Protein AF-A0AAD7LAJ7-F1 (afdb_monomer_lite)

Structure (mmCIF, N/CA/C/O backbone):
data_AF-A0AAD7LAJ7-F1
#
_entry.id   AF-A0AAD7LAJ7-F1
#
loop_
_atom_site.group_PDB
_atom_site.id
_atom_site.type_symbol
_atom_site.label_atom_id
_atom_site.label_alt_id
_atom_site.label_comp_id
_atom_site.label_asym_id
_atom_site.label_entity_id
_atom_site.label_seq_id
_atom_site.pdbx_PDB_ins_code
_atom_site.Cartn_x
_atom_site.Cartn_y
_atom_site.Cartn_z
_atom_site.occupancy
_atom_site.B_iso_or_equiv
_atom_site.auth_seq_id
_atom_site.auth_comp_id
_atom_site.auth_asym_id
_atom_site.auth_atom_id
_atom_site.pdbx_PDB_model_num
ATOM 1 N N . MET A 1 1 ? -6.440 25.365 -28.978 1.00 39.69 1 MET A N 1
ATOM 2 C CA . MET A 1 1 ? -6.883 24.045 -28.472 1.00 39.69 1 MET A CA 1
ATOM 3 C C . MET A 1 1 ? -5.650 23.299 -27.973 1.00 39.69 1 MET A C 1
ATOM 5 O O . MET A 1 1 ? -5.025 22.577 -28.734 1.00 39.69 1 MET A O 1
ATOM 9 N N . GLY A 1 2 ? -5.201 23.601 -26.750 1.00 44.44 2 GLY A N 1
ATOM 10 C CA . GLY A 1 2 ? -3.965 23.039 -26.190 1.00 44.44 2 GLY A CA 1
ATOM 11 C C . GLY A 1 2 ? -4.210 21.673 -25.537 1.00 44.44 2 GLY A C 1
ATOM 12 O O . GLY A 1 2 ? -5.318 21.442 -25.043 1.00 44.44 2 GLY A O 1
ATOM 13 N N . PRO A 1 3 ? -3.216 20.769 -25.500 1.00 40.66 3 PRO A N 1
ATOM 14 C CA . PRO A 1 3 ? -3.376 19.489 -24.831 1.00 40.66 3 PRO A CA 1
ATOM 15 C C . PRO A 1 3 ? -3.613 19.728 -23.337 1.00 40.66 3 PRO A C 1
ATOM 17 O O . PRO A 1 3 ? -2.849 20.439 -22.680 1.00 40.66 3 PRO A O 1
ATOM 20 N N . LYS A 1 4 ? -4.686 19.145 -22.791 1.00 40.69 4 LYS A N 1
ATOM 21 C CA . LYS A 1 4 ? -4.981 19.164 -21.355 1.00 40.69 4 LYS A CA 1
ATOM 22 C C . LYS A 1 4 ? -3.813 18.513 -20.611 1.00 40.69 4 LYS A C 1
ATOM 24 O O . LYS A 1 4 ? -3.660 17.295 -20.599 1.00 40.69 4 LYS A O 1
ATOM 29 N N . ILE A 1 5 ? -3.010 19.346 -19.952 1.00 50.72 5 ILE A N 1
ATOM 30 C CA . ILE A 1 5 ? -1.841 18.975 -19.134 1.00 50.72 5 ILE A CA 1
ATOM 31 C C . ILE A 1 5 ? -2.195 17.888 -18.092 1.00 50.72 5 ILE A C 1
ATOM 33 O O . ILE A 1 5 ? -1.337 17.129 -17.645 1.00 50.72 5 ILE A O 1
ATOM 37 N N . THR A 1 6 ? -3.475 17.746 -17.740 1.00 49.31 6 THR A N 1
ATOM 38 C CA . THR A 1 6 ? -3.981 16.754 -16.788 1.00 49.31 6 THR A CA 1
ATOM 39 C C . THR A 1 6 ? -3.834 15.293 -17.230 1.00 49.31 6 THR A C 1
ATOM 41 O O . THR A 1 6 ? -3.703 14.434 -16.356 1.00 49.31 6 THR A O 1
ATOM 44 N N . GLU A 1 7 ? -3.797 14.974 -18.529 1.00 47.09 7 GLU A N 1
ATOM 45 C CA . GLU A 1 7 ? -3.563 13.588 -18.981 1.00 47.09 7 GLU A CA 1
ATOM 46 C C . GLU A 1 7 ? -2.072 13.234 -19.054 1.00 47.09 7 GLU A C 1
ATOM 48 O O . GLU A 1 7 ? -1.669 12.158 -18.605 1.00 47.09 7 GLU A O 1
ATOM 53 N N . THR A 1 8 ? -1.226 14.162 -19.505 1.00 38.69 8 THR A N 1
ATOM 54 C CA . THR A 1 8 ? 0.202 13.901 -19.766 1.00 38.69 8 THR A CA 1
ATOM 55 C C . THR A 1 8 ? 1.050 13.801 -18.490 1.00 38.69 8 THR A C 1
ATOM 57 O O . THR A 1 8 ? 2.076 13.120 -18.467 1.00 38.69 8 THR A O 1
ATOM 60 N N . VAL A 1 9 ? 0.615 14.404 -17.378 1.00 45.81 9 VAL A N 1
ATOM 61 C CA . VAL A 1 9 ? 1.358 14.366 -16.100 1.00 45.81 9 VAL A CA 1
ATOM 62 C C . VAL A 1 9 ? 1.046 13.097 -15.277 1.00 45.81 9 VAL A C 1
ATOM 64 O O . VAL A 1 9 ? 1.821 12.694 -14.406 1.00 45.81 9 VAL A O 1
ATOM 67 N N . LYS A 1 10 ? -0.036 12.372 -15.598 1.00 49.41 10 LYS A N 1
ATOM 68 C CA . LYS A 1 10 ? -0.485 11.175 -14.858 1.00 49.41 10 LYS A CA 1
ATOM 69 C C . LYS A 1 10 ? 0.510 10.003 -14.922 1.00 49.41 10 LYS A C 1
ATOM 71 O O . LYS A 1 10 ? 0.494 9.158 -14.029 1.00 49.41 10 LYS A O 1
ATOM 76 N N . GLY A 1 11 ? 1.376 9.974 -15.942 1.00 52.31 11 GLY A N 1
ATOM 77 C CA . GLY A 1 11 ? 2.304 8.874 -16.235 1.00 52.31 11 GLY A CA 1
ATOM 78 C C . GLY A 1 11 ? 3.738 9.020 -15.701 1.00 52.31 11 GLY A C 1
ATOM 79 O O . GLY A 1 11 ? 4.574 8.162 -15.997 1.00 52.31 11 GLY A O 1
ATOM 80 N N . LYS A 1 12 ? 4.079 10.093 -14.966 1.00 60.00 12 LYS A N 1
ATOM 81 C CA . LYS A 1 12 ? 5.461 10.309 -14.469 1.00 60.00 12 LYS A CA 1
ATOM 82 C C . LYS A 1 12 ? 5.562 10.805 -13.019 1.00 60.00 12 LYS A C 1
ATOM 84 O O . LYS A 1 12 ? 6.671 10.978 -12.526 1.00 60.00 12 LYS A O 1
ATOM 89 N N . LEU A 1 13 ? 4.442 11.014 -12.329 1.00 67.44 13 LEU A N 1
ATOM 90 C CA . LEU A 1 13 ? 4.455 11.479 -10.942 1.00 67.44 13 LEU A CA 1
ATOM 91 C C . LEU A 1 13 ? 4.744 10.340 -9.965 1.00 67.44 13 LEU A C 1
ATOM 93 O O . LEU A 1 13 ? 4.108 9.288 -10.015 1.00 67.44 13 LEU A O 1
ATOM 97 N N . SER A 1 14 ? 5.674 10.585 -9.044 1.00 84.31 14 SER A N 1
ATOM 98 C CA . SER A 1 14 ? 5.866 9.728 -7.878 1.00 84.31 14 SER A CA 1
ATOM 99 C C . SER A 1 14 ? 4.659 9.796 -6.939 1.00 84.31 14 SER A C 1
ATOM 101 O O . SER A 1 14 ? 3.873 10.752 -6.959 1.00 84.31 14 SER A O 1
ATOM 103 N N . LEU A 1 15 ? 4.515 8.785 -6.084 1.00 86.69 15 LEU A N 1
ATOM 104 C CA . LEU A 1 15 ? 3.460 8.741 -5.075 1.00 86.69 15 LEU A CA 1
ATOM 105 C C . LEU A 1 15 ? 3.551 9.932 -4.104 1.00 86.69 15 LEU A C 1
ATOM 107 O O . LEU A 1 15 ? 2.531 10.542 -3.794 1.00 86.69 15 LEU A O 1
ATOM 111 N N . ARG A 1 16 ? 4.761 10.342 -3.710 1.00 86.62 16 ARG A N 1
ATOM 112 C CA . ARG A 1 16 ? 5.024 11.561 -2.928 1.00 86.62 16 ARG A CA 1
ATOM 113 C C . ARG A 1 16 ? 4.534 12.824 -3.628 1.00 86.62 16 ARG A C 1
ATOM 115 O O . ARG A 1 16 ? 3.856 13.633 -3.001 1.00 86.62 16 ARG A O 1
ATOM 122 N N . ALA A 1 17 ? 4.817 12.983 -4.921 1.00 88.69 17 ALA A N 1
ATOM 123 C CA . ALA A 1 17 ? 4.340 14.143 -5.672 1.00 88.69 17 ALA A CA 1
ATOM 124 C C . ALA A 1 17 ? 2.802 14.172 -5.738 1.00 88.69 17 ALA A C 1
ATOM 126 O O . ALA A 1 17 ? 2.193 15.227 -5.571 1.00 88.69 17 ALA A O 1
ATOM 127 N N . ARG A 1 18 ? 2.163 13.001 -5.881 1.00 87.12 18 ARG A N 1
ATOM 128 C CA . ARG A 1 18 ? 0.701 12.872 -5.790 1.00 87.12 18 ARG A CA 1
ATOM 129 C C . ARG A 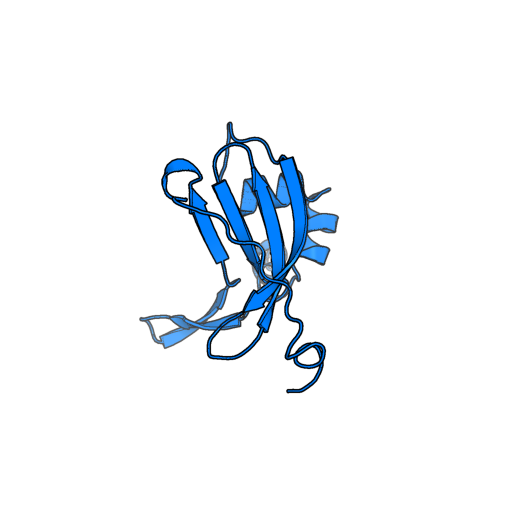1 18 ? 0.150 13.251 -4.417 1.00 87.12 18 ARG A C 1
ATOM 131 O O . ARG A 1 18 ? -0.911 13.860 -4.365 1.00 87.12 18 ARG A O 1
ATOM 138 N N . ILE A 1 19 ? 0.839 12.915 -3.326 1.00 89.69 19 ILE A N 1
ATOM 139 C CA . ILE A 1 19 ? 0.423 13.302 -1.966 1.00 89.69 19 ILE A CA 1
ATOM 140 C C . ILE A 1 19 ? 0.388 14.818 -1.821 1.00 89.69 19 ILE A C 1
ATOM 142 O O . ILE A 1 19 ? -0.588 15.345 -1.292 1.00 89.69 19 ILE A O 1
ATOM 146 N N . ILE A 1 20 ? 1.403 15.510 -2.338 1.00 90.12 20 ILE A N 1
ATOM 147 C CA . ILE A 1 20 ? 1.443 16.976 -2.337 1.00 90.12 20 ILE A CA 1
ATOM 148 C C . ILE A 1 20 ? 0.305 17.529 -3.200 1.00 90.12 20 ILE A C 1
ATOM 150 O O . ILE A 1 20 ? -0.497 18.325 -2.722 1.00 90.12 20 ILE A O 1
ATOM 154 N N . GLN A 1 21 ? 0.180 17.054 -4.441 1.00 89.69 21 GLN A N 1
ATOM 155 C CA . GLN A 1 21 ? -0.812 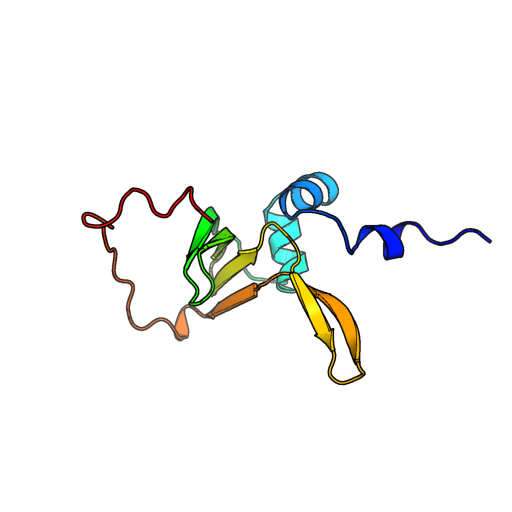17.558 -5.394 1.00 89.69 21 GLN A CA 1
ATOM 156 C C . GLN A 1 21 ? -2.259 17.360 -4.923 1.00 89.69 21 GLN A C 1
ATOM 158 O O . GLN A 1 21 ? -3.109 18.216 -5.148 1.00 89.69 21 GLN A O 1
ATOM 163 N N . LEU A 1 22 ? -2.554 16.222 -4.294 1.00 89.44 22 LEU A N 1
ATOM 164 C CA . LEU A 1 22 ? -3.904 15.887 -3.841 1.00 89.44 22 LEU A CA 1
ATOM 165 C C . LEU A 1 22 ? -4.203 16.431 -2.439 1.00 89.44 22 LEU A C 1
ATOM 167 O O . LEU A 1 22 ? -5.359 16.406 -2.022 1.00 89.44 22 LEU A O 1
ATOM 171 N N . GLY A 1 23 ? -3.203 16.968 -1.733 1.00 91.00 23 GLY A N 1
ATOM 172 C CA . GLY A 1 23 ? -3.372 17.589 -0.420 1.00 91.00 23 GLY A CA 1
ATOM 173 C C . GLY A 1 23 ? -3.452 16.583 0.728 1.00 91.00 23 GLY A C 1
ATOM 174 O O . GLY A 1 23 ? -4.260 16.754 1.637 1.00 91.00 23 GLY A O 1
ATOM 175 N N . GLY A 1 24 ? -2.653 15.516 0.679 1.00 92.56 24 GLY A N 1
ATOM 176 C CA . GLY A 1 24 ? -2.466 14.597 1.801 1.00 92.56 24 GLY A CA 1
ATOM 177 C C . GLY A 1 24 ? -2.663 13.120 1.469 1.00 92.56 24 GLY A C 1
ATOM 178 O O . GLY A 1 24 ? -3.293 12.734 0.484 1.00 92.56 24 GLY A O 1
ATOM 179 N N . VAL A 1 25 ? -2.113 12.271 2.338 1.00 92.94 25 VAL A N 1
ATOM 180 C CA . VAL A 1 25 ? -2.039 10.816 2.141 1.00 92.94 25 VAL A CA 1
ATOM 181 C C . VAL A 1 25 ? -3.411 10.138 2.105 1.00 92.94 25 VAL A C 1
ATOM 183 O O . VAL A 1 25 ? -3.616 9.203 1.335 1.00 92.94 25 VAL A O 1
ATOM 186 N N . GLU A 1 26 ? -4.378 10.647 2.870 1.00 92.69 26 GLU A N 1
ATOM 187 C CA . GLU A 1 26 ? -5.735 10.098 2.913 1.00 92.69 26 GLU A CA 1
ATOM 188 C C . GLU A 1 26 ? -6.474 10.280 1.580 1.00 92.69 26 GLU A C 1
ATOM 190 O O . GLU A 1 26 ? -7.134 9.360 1.099 1.00 92.69 26 GLU A O 1
ATOM 195 N N . ARG A 1 27 ? -6.322 11.441 0.931 1.00 92.38 27 ARG A N 1
ATOM 196 C CA . ARG A 1 27 ? -6.935 11.705 -0.379 1.00 92.38 27 ARG A CA 1
ATOM 197 C C . ARG A 1 27 ? -6.328 10.822 -1.465 1.00 92.38 27 ARG A C 1
ATOM 199 O O . ARG A 1 27 ? -7.058 10.271 -2.288 1.00 92.38 27 ARG A O 1
ATOM 206 N N . VAL A 1 28 ? -5.008 10.617 -1.421 1.00 92.19 28 VAL A N 1
ATOM 207 C CA . VAL A 1 28 ? -4.326 9.668 -2.313 1.00 92.19 28 VAL A CA 1
ATOM 208 C C . VAL A 1 28 ? -4.837 8.250 -2.099 1.00 92.19 28 VAL A C 1
ATOM 210 O O . VAL A 1 28 ? -5.150 7.574 -3.074 1.00 92.19 28 VAL A O 1
ATOM 213 N N . PHE A 1 29 ? -4.963 7.807 -0.849 1.00 92.44 29 PHE A N 1
ATOM 214 C CA . PHE A 1 29 ? -5.515 6.496 -0.521 1.00 92.44 29 PHE A CA 1
ATOM 215 C C . PHE A 1 29 ? -6.928 6.313 -1.100 1.00 92.44 29 PHE A C 1
ATOM 217 O O . PHE A 1 29 ? -7.168 5.354 -1.838 1.00 92.44 29 PHE A O 1
ATOM 224 N N . LYS A 1 30 ? -7.826 7.281 -0.867 1.00 92.12 30 LYS A N 1
ATOM 225 C CA . LYS A 1 30 ? -9.197 7.268 -1.403 1.00 92.12 30 LYS A CA 1
ATOM 226 C C . LYS A 1 30 ? -9.228 7.166 -2.926 1.00 92.12 30 LYS A C 1
ATOM 228 O O . LYS A 1 30 ? -9.978 6.358 -3.466 1.00 92.12 30 LYS A O 1
ATOM 233 N N . GLN A 1 31 ? -8.373 7.921 -3.618 1.00 89.88 31 GLN A N 1
ATOM 234 C CA . GL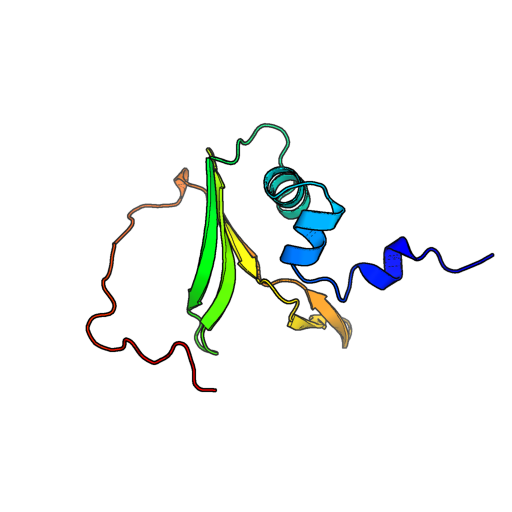N A 1 31 ? -8.300 7.900 -5.079 1.00 89.88 31 GLN A CA 1
ATOM 235 C C . GLN A 1 31 ? -7.629 6.636 -5.641 1.00 89.88 31 GLN A C 1
ATOM 237 O O . GLN A 1 31 ? -7.998 6.168 -6.716 1.00 89.88 31 GLN A O 1
ATOM 242 N N . LEU A 1 32 ? -6.615 6.088 -4.966 1.00 89.62 32 LEU A N 1
ATOM 243 C CA . LEU A 1 32 ? -5.878 4.919 -5.457 1.00 89.62 32 LEU A CA 1
ATOM 244 C C . LEU A 1 32 ? -6.668 3.620 -5.351 1.00 89.62 32 LEU A C 1
ATOM 246 O O . LEU A 1 32 ? -6.426 2.727 -6.171 1.00 89.62 32 LEU A O 1
ATOM 250 N N . PHE A 1 33 ? -7.541 3.526 -4.347 1.00 86.56 33 PHE A N 1
ATOM 251 C CA . PHE A 1 33 ? -8.295 2.321 -4.012 1.00 86.56 33 PHE A CA 1
ATOM 252 C C . PHE A 1 33 ? -9.816 2.503 -4.136 1.00 86.56 33 PHE A C 1
ATOM 254 O O . PHE A 1 33 ? -10.546 1.584 -3.782 1.00 86.56 33 PHE A O 1
ATOM 261 N N . SER A 1 34 ? -10.278 3.650 -4.654 1.00 82.00 34 SER A N 1
ATOM 262 C CA . SER A 1 34 ? -11.689 3.982 -4.914 1.00 82.00 34 SER A CA 1
ATOM 263 C C . SER A 1 34 ? -12.619 3.703 -3.728 1.00 82.00 34 SER A C 1
ATOM 265 O O . SER A 1 34 ? -13.591 2.963 -3.854 1.00 82.00 34 SER A O 1
ATOM 267 N N . VAL A 1 35 ? -12.316 4.283 -2.562 1.00 78.81 35 VAL A N 1
ATOM 268 C CA . VAL A 1 35 ? -13.056 4.011 -1.315 1.00 78.81 35 VAL A CA 1
ATOM 269 C C . VAL A 1 35 ? -13.889 5.198 -0.838 1.00 78.81 35 VAL A C 1
ATOM 271 O O . VAL A 1 35 ? -13.386 6.315 -0.733 1.00 78.81 35 VAL A O 1
ATOM 274 N N . ALA A 1 36 ? -15.161 4.940 -0.509 1.00 75.69 36 ALA A N 1
ATOM 275 C CA . ALA A 1 36 ? -16.090 5.957 -0.006 1.00 75.69 36 ALA A CA 1
ATOM 276 C C . ALA A 1 36 ? -16.246 5.950 1.527 1.00 75.69 36 ALA A C 1
ATOM 278 O O . ALA A 1 36 ? -16.283 7.016 2.134 1.00 75.69 36 ALA A O 1
ATOM 279 N N . ARG A 1 37 ? -16.336 4.768 2.161 1.00 87.50 37 ARG A N 1
ATOM 280 C CA . ARG A 1 37 ? -16.647 4.629 3.605 1.00 87.50 37 ARG A CA 1
ATOM 281 C C . ARG A 1 37 ? -15.469 4.174 4.472 1.00 87.50 37 ARG A C 1
ATOM 283 O O . ARG A 1 37 ? -15.521 4.305 5.687 1.00 87.50 37 ARG A O 1
ATOM 290 N N . GLU A 1 38 ? -14.420 3.654 3.853 1.00 93.50 38 GLU A N 1
ATOM 291 C CA . GLU A 1 38 ? -13.253 3.097 4.535 1.00 93.50 38 GLU A CA 1
ATOM 292 C C . GLU A 1 38 ? -12.334 4.197 5.076 1.00 93.50 38 GLU A C 1
ATOM 294 O O . GLU A 1 38 ? -12.011 5.161 4.369 1.00 93.50 38 GLU A O 1
ATOM 299 N N . LYS A 1 39 ? -11.882 4.044 6.325 1.00 94.25 39 LYS A N 1
ATOM 300 C CA . LYS A 1 39 ? -11.025 5.026 6.997 1.00 94.25 39 LYS A CA 1
ATOM 301 C C . LYS A 1 39 ? -9.570 4.572 6.972 1.00 94.25 39 LYS A C 1
ATOM 303 O O . LYS A 1 39 ? -9.247 3.460 7.385 1.00 94.25 39 LYS A O 1
ATOM 308 N N . LEU A 1 40 ? -8.677 5.458 6.535 1.00 96.06 40 LEU A N 1
ATOM 309 C CA . LEU A 1 40 ? -7.236 5.244 6.650 1.00 96.06 40 LEU A CA 1
ATOM 310 C C . LEU A 1 40 ? -6.812 5.403 8.119 1.00 96.06 40 LEU A C 1
ATOM 312 O O . LEU A 1 40 ? -7.079 6.435 8.730 1.00 96.06 40 LEU A O 1
ATOM 316 N N . LEU A 1 41 ? -6.146 4.392 8.674 1.00 97.12 41 LEU A N 1
ATOM 317 C CA . LEU A 1 41 ? -5.645 4.386 10.053 1.00 97.12 41 LEU A CA 1
ATOM 318 C C . LEU A 1 41 ? -4.164 4.765 10.108 1.00 97.12 41 LEU A C 1
ATOM 320 O O . LEU A 1 41 ? -3.745 5.553 10.954 1.00 97.12 41 LEU A O 1
ATOM 324 N N . LYS A 1 42 ? -3.360 4.218 9.191 1.00 96.88 42 LYS A N 1
ATOM 325 C CA . LYS A 1 42 ? -1.923 4.486 9.116 1.00 96.88 42 LYS A CA 1
ATOM 326 C C . LYS A 1 42 ? -1.443 4.470 7.675 1.00 96.88 42 LYS A C 1
ATOM 328 O O . LYS A 1 42 ? -1.876 3.647 6.876 1.00 96.88 42 LYS A O 1
ATOM 333 N N . ALA A 1 43 ? -0.4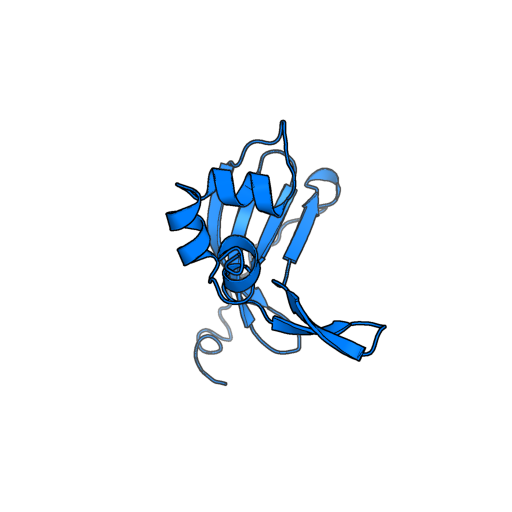90 5.343 7.382 1.00 96.19 43 ALA A N 1
ATOM 334 C CA . ALA A 1 43 ? 0.373 5.213 6.222 1.00 96.19 43 ALA A CA 1
ATOM 335 C C . ALA A 1 43 ? 1.837 5.251 6.671 1.00 96.19 43 ALA A C 1
ATOM 337 O O . ALA A 1 43 ? 2.200 6.054 7.536 1.00 96.19 43 ALA A O 1
ATOM 338 N N . SER A 1 44 ? 2.672 4.384 6.107 1.00 95.25 44 SER A N 1
ATOM 339 C CA . SER A 1 44 ? 4.106 4.328 6.400 1.00 95.25 44 SER A CA 1
ATOM 340 C C . SER A 1 44 ? 4.913 3.979 5.155 1.00 95.25 44 SER A C 1
ATOM 342 O O . SER A 1 44 ? 4.426 3.311 4.245 1.00 95.25 44 SER A O 1
ATOM 344 N N . GLN A 1 45 ? 6.160 4.448 5.107 1.00 94.50 45 GLN A N 1
ATOM 345 C CA . GLN A 1 45 ? 7.104 4.020 4.076 1.00 94.50 45 GLN A CA 1
ATOM 346 C C . GLN A 1 45 ? 7.478 2.559 4.306 1.00 94.50 45 GLN A C 1
ATOM 348 O O . GLN A 1 45 ? 7.753 2.162 5.438 1.00 94.50 45 GLN A O 1
ATOM 353 N N . CYS A 1 46 ? 7.478 1.765 3.239 1.00 91.69 46 CYS A N 1
ATOM 354 C CA . CYS A 1 46 ? 7.881 0.369 3.301 1.00 91.69 46 CYS A CA 1
ATOM 355 C C . CYS A 1 46 ? 8.501 -0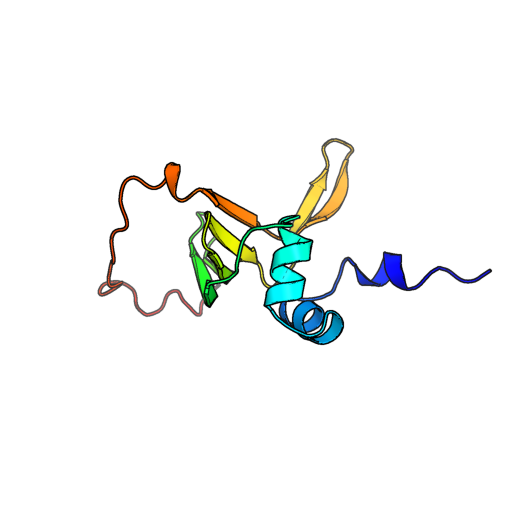.094 1.980 1.00 91.69 46 CYS A C 1
ATOM 357 O O . CYS A 1 46 ? 8.349 0.539 0.931 1.00 91.69 46 CYS A O 1
ATOM 359 N N . TYR A 1 47 ? 9.160 -1.247 2.038 1.00 93.62 47 TYR A N 1
ATOM 360 C CA . TYR A 1 47 ? 9.610 -1.979 0.863 1.00 93.62 47 TYR A CA 1
ATOM 361 C C . TYR A 1 47 ? 8.807 -3.271 0.747 1.00 93.62 47 TYR A C 1
ATOM 363 O O . TYR A 1 47 ? 8.703 -4.024 1.714 1.00 93.62 47 TYR A O 1
ATOM 371 N N . LEU A 1 48 ? 8.239 -3.529 -0.429 1.00 93.50 48 LEU A N 1
ATOM 372 C CA . LEU A 1 48 ? 7.624 -4.811 -0.750 1.00 93.50 48 LEU A CA 1
ATOM 373 C C . LEU A 1 48 ? 8.691 -5.729 -1.345 1.00 93.50 48 LEU A C 1
ATOM 375 O O . LEU A 1 48 ? 9.217 -5.439 -2.418 1.00 93.50 48 LEU A O 1
ATOM 379 N N . SER A 1 49 ? 9.004 -6.826 -0.660 1.00 91.62 49 SER A N 1
ATOM 380 C CA . SER A 1 49 ? 9.910 -7.843 -1.197 1.00 91.62 49 SER A CA 1
ATOM 381 C C . SER A 1 49 ? 9.239 -8.585 -2.352 1.00 91.62 49 SER A C 1
ATOM 383 O O . SER A 1 49 ? 8.120 -9.079 -2.208 1.00 91.62 49 SER A O 1
ATOM 385 N N . THR A 1 50 ? 9.913 -8.661 -3.496 1.00 90.06 50 THR A N 1
ATOM 386 C CA . THR A 1 50 ? 9.486 -9.454 -4.654 1.00 90.06 50 THR A CA 1
ATOM 387 C C . THR A 1 50 ? 10.645 -10.319 -5.140 1.00 90.06 50 THR A C 1
ATOM 389 O O . THR A 1 50 ? 11.797 -10.087 -4.773 1.00 90.06 50 THR A O 1
ATOM 392 N N . THR A 1 51 ? 10.369 -11.298 -6.001 1.00 88.69 51 THR A N 1
ATOM 393 C CA . THR A 1 51 ? 11.408 -12.142 -6.618 1.00 88.69 51 THR A CA 1
ATOM 394 C C . THR A 1 51 ? 12.391 -11.350 -7.481 1.00 88.69 51 THR A C 1
ATOM 396 O O . THR A 1 51 ? 13.524 -11.778 -7.661 1.00 88.69 51 THR A O 1
ATOM 399 N N . SER A 1 52 ? 11.981 -10.185 -7.987 1.00 86.88 52 SER A N 1
ATOM 400 C CA . SER A 1 52 ? 12.827 -9.261 -8.752 1.00 86.88 52 SER A CA 1
ATOM 401 C C . SER A 1 52 ? 13.495 -8.191 -7.879 1.00 86.88 52 SER A C 1
ATOM 403 O O . SER A 1 52 ? 14.092 -7.260 -8.410 1.00 86.88 52 SER A O 1
ATOM 405 N N . GLY A 1 53 ? 13.383 -8.304 -6.552 1.00 88.69 53 GLY A N 1
ATOM 406 C CA . GLY A 1 53 ? 13.961 -7.375 -5.584 1.00 88.69 53 GLY A CA 1
ATOM 407 C C . GLY A 1 53 ? 12.928 -6.521 -4.835 1.00 88.69 53 GLY A C 1
ATOM 408 O O . GLY A 1 53 ? 11.716 -6.642 -5.048 1.00 88.69 53 GLY A O 1
ATOM 409 N N . PRO A 1 54 ? 13.385 -5.672 -3.900 1.00 91.69 54 PRO A N 1
ATOM 410 C CA . PRO A 1 54 ? 12.511 -4.836 -3.088 1.00 91.69 54 PRO A CA 1
ATOM 411 C C . PRO A 1 54 ? 11.953 -3.645 -3.879 1.00 91.69 54 PRO A C 1
ATOM 413 O O . PRO A 1 54 ? 12.676 -2.919 -4.558 1.00 91.69 54 PRO A O 1
ATOM 416 N N . ILE A 1 55 ? 10.655 -3.385 -3.731 1.00 93.31 55 ILE A N 1
ATOM 417 C CA . ILE A 1 55 ? 9.971 -2.242 -4.342 1.00 93.31 55 ILE A CA 1
ATOM 418 C C . ILE A 1 55 ? 9.641 -1.221 -3.254 1.00 93.31 55 ILE A C 1
ATOM 420 O O . ILE A 1 55 ? 8.850 -1.503 -2.356 1.00 93.31 55 ILE A O 1
ATOM 424 N N . ALA A 1 56 ? 10.206 -0.017 -3.350 1.00 93.88 56 ALA A N 1
ATOM 425 C CA . ALA A 1 56 ? 9.876 1.088 -2.450 1.00 93.88 56 ALA A CA 1
ATOM 426 C C . ALA A 1 56 ? 8.435 1.577 -2.667 1.00 93.88 56 ALA A C 1
ATOM 428 O O . ALA A 1 56 ? 7.996 1.762 -3.810 1.00 93.88 56 ALA A O 1
ATOM 429 N N . GLY A 1 57 ? 7.713 1.855 -1.584 1.00 95.19 57 GLY A N 1
ATOM 430 C CA . GLY A 1 57 ? 6.363 2.399 -1.650 1.00 95.19 57 GLY A CA 1
ATOM 431 C C . GLY A 1 57 ? 5.792 2.797 -0.297 1.00 95.19 57 GLY A C 1
ATOM 432 O O . GLY A 1 57 ? 6.515 2.992 0.683 1.00 95.19 57 GLY A O 1
ATOM 433 N N . LEU A 1 58 ? 4.469 2.933 -0.266 1.00 96.25 58 LEU A N 1
ATOM 434 C CA . LEU A 1 58 ? 3.711 3.197 0.951 1.00 96.25 58 LEU A CA 1
ATOM 435 C C . LEU A 1 58 ? 2.818 2.011 1.290 1.00 96.25 58 LEU A C 1
ATOM 437 O O . LEU A 1 58 ? 2.076 1.520 0.434 1.00 96.25 58 LEU A O 1
ATOM 441 N N . LEU A 1 59 ? 2.869 1.612 2.558 1.00 97.00 59 LEU A N 1
ATOM 442 C CA . LEU A 1 59 ? 1.891 0.750 3.199 1.00 97.00 59 LEU A CA 1
ATOM 443 C C . LEU A 1 59 ? 0.756 1.619 3.734 1.00 97.00 59 LEU A C 1
ATOM 445 O O . LEU A 1 59 ? 0.997 2.603 4.430 1.00 97.00 59 LEU A O 1
ATOM 449 N N . PHE A 1 60 ? -0.473 1.224 3.442 1.00 97.12 60 PHE A N 1
ATOM 450 C CA . PHE A 1 60 ? -1.698 1.809 3.955 1.00 97.12 60 PHE A CA 1
ATOM 451 C C . PHE A 1 60 ? -2.417 0.752 4.787 1.00 97.12 60 PHE A C 1
ATOM 453 O O . PHE A 1 60 ? -2.716 -0.336 4.296 1.00 97.12 60 PHE A O 1
ATOM 460 N N . ILE A 1 61 ? -2.707 1.080 6.040 1.00 97.38 61 ILE A N 1
ATOM 461 C CA . ILE A 1 61 ? -3.551 0.280 6.924 1.00 97.38 61 ILE A CA 1
ATOM 462 C C . ILE A 1 61 ? -4.835 1.063 7.114 1.00 97.38 61 ILE A C 1
ATOM 464 O O . ILE A 1 61 ? -4.811 2.223 7.531 1.00 97.38 61 ILE A O 1
ATOM 468 N N . SER A 1 62 ? -5.948 0.431 6.793 1.00 97.12 62 SER A N 1
ATOM 469 C CA . SER A 1 62 ? -7.281 1.002 6.914 1.00 97.12 62 SER A CA 1
ATOM 470 C C . SER A 1 62 ? -8.151 0.132 7.812 1.00 97.12 62 SER A C 1
ATOM 472 O O . SER A 1 62 ? -7.711 -0.911 8.294 1.00 97.12 62 SER A O 1
ATOM 474 N N . THR A 1 63 ? -9.395 0.547 8.004 1.00 96.81 63 THR A N 1
ATOM 475 C CA . THR A 1 63 ? -10.405 -0.244 8.709 1.00 96.81 63 THR A CA 1
ATOM 476 C C . THR A 1 63 ? -10.766 -1.555 8.010 1.00 96.81 63 THR A C 1
ATOM 478 O O . THR A 1 63 ? -11.254 -2.458 8.681 1.00 96.81 63 THR A O 1
ATOM 481 N N . ASP A 1 64 ? -10.504 -1.691 6.703 1.00 96.00 64 ASP A N 1
ATOM 482 C CA . ASP A 1 64 ? -11.059 -2.795 5.902 1.00 96.00 64 ASP A CA 1
ATOM 483 C C . ASP A 1 64 ? -9.969 -3.637 5.222 1.00 96.00 64 ASP A C 1
ATOM 485 O O . ASP A 1 64 ? -10.180 -4.812 4.902 1.00 96.00 64 ASP A O 1
ATOM 489 N N . LYS A 1 65 ? -8.780 -3.064 4.994 1.00 96.56 65 LYS A N 1
ATOM 490 C CA . LYS A 1 65 ? -7.662 -3.746 4.326 1.00 96.56 65 LYS A CA 1
ATOM 491 C C . LYS A 1 65 ? -6.287 -3.190 4.671 1.00 96.56 65 LYS A C 1
ATOM 493 O O . LYS A 1 65 ? -6.126 -2.041 5.098 1.00 96.56 65 LYS A O 1
ATOM 498 N N . VAL A 1 66 ? -5.287 -4.003 4.360 1.00 97.38 66 VAL A N 1
ATOM 499 C CA . VAL A 1 66 ? -3.901 -3.571 4.192 1.00 97.38 66 VAL A CA 1
ATOM 500 C C . VAL A 1 66 ? -3.630 -3.429 2.698 1.00 97.38 66 VAL A C 1
ATOM 502 O O . VAL A 1 66 ? -3.969 -4.311 1.909 1.00 97.38 66 VAL A O 1
ATOM 505 N N . ALA A 1 67 ? -3.029 -2.318 2.289 1.00 97.19 67 ALA A N 1
ATOM 506 C CA . ALA A 1 67 ? -2.711 -2.065 0.893 1.00 97.19 67 ALA A CA 1
ATOM 507 C C . ALA A 1 67 ? -1.312 -1.477 0.722 1.00 97.19 67 ALA A C 1
ATOM 509 O O . ALA A 1 67 ? -0.811 -0.761 1.581 1.00 97.19 67 ALA A O 1
ATOM 510 N N . PHE A 1 68 ? -0.691 -1.755 -0.416 1.00 96.94 68 PHE A N 1
ATOM 511 C CA . PHE A 1 68 ? 0.610 -1.226 -0.805 1.00 96.94 68 PHE A CA 1
ATOM 512 C C . PHE A 1 68 ? 0.509 -0.549 -2.170 1.00 96.94 68 PHE A C 1
ATOM 514 O O . PHE A 1 68 ? -0.183 -1.044 -3.063 1.00 96.94 68 PHE A O 1
ATOM 521 N N . CYS A 1 69 ? 1.225 0.561 -2.352 1.00 95.38 69 CYS A N 1
ATOM 522 C CA . CYS A 1 69 ? 1.425 1.182 -3.659 1.00 95.38 69 CYS A CA 1
ATOM 523 C C . CYS A 1 69 ? 2.888 1.598 -3.825 1.00 95.38 69 CYS A C 1
ATOM 525 O O . CYS A 1 69 ? 3.437 2.288 -2.963 1.00 95.38 69 CYS A O 1
ATOM 527 N N . SER A 1 70 ? 3.500 1.227 -4.951 1.00 94.25 70 SER A N 1
ATOM 528 C CA . SER A 1 70 ? 4.876 1.612 -5.266 1.00 94.25 70 SER A CA 1
ATOM 529 C C . SER A 1 70 ? 5.031 3.128 -5.385 1.00 94.25 70 SER A C 1
ATOM 531 O O . SER A 1 70 ? 4.145 3.826 -5.882 1.00 94.25 70 SER A O 1
ATOM 533 N N . GLU A 1 71 ? 6.192 3.639 -4.979 1.00 92.94 71 GLU A N 1
ATOM 534 C CA . GLU A 1 71 ? 6.536 5.060 -5.078 1.00 92.94 71 GLU A CA 1
ATOM 535 C C . GLU A 1 71 ? 6.665 5.493 -6.546 1.00 92.94 71 GLU A C 1
ATOM 537 O O . GLU A 1 71 ? 6.215 6.571 -6.937 1.00 92.94 71 GLU A O 1
ATOM 542 N N . ARG A 1 72 ? 7.251 4.620 -7.375 1.00 90.00 72 ARG A N 1
ATOM 543 C CA . ARG A 1 72 ? 7.455 4.824 -8.814 1.00 90.00 72 ARG A CA 1
ATOM 544 C C . ARG A 1 72 ? 6.563 3.895 -9.634 1.00 90.00 72 ARG A C 1
ATOM 546 O O . ARG A 1 72 ? 6.308 2.760 -9.234 1.00 90.00 72 ARG A O 1
ATOM 553 N N . SER A 1 73 ? 6.122 4.370 -10.797 1.00 88.31 73 SER A N 1
ATOM 554 C CA . SER A 1 73 ? 5.439 3.541 -11.792 1.00 88.31 73 SER A CA 1
ATOM 555 C C . SER A 1 73 ? 6.434 2.643 -12.535 1.00 88.31 73 SER A C 1
ATOM 557 O O . SER A 1 73 ? 7.488 3.122 -12.962 1.00 88.31 73 SER A O 1
ATOM 559 N N . ILE A 1 74 ? 6.066 1.389 -12.763 1.00 85.25 74 ILE A N 1
ATOM 560 C CA . ILE A 1 74 ? 6.767 0.434 -13.621 1.00 85.25 74 ILE A CA 1
ATOM 561 C C . ILE A 1 74 ? 6.208 0.489 -15.045 1.00 85.25 74 ILE A C 1
ATOM 563 O O . ILE A 1 74 ? 5.027 0.775 -15.246 1.00 85.25 74 ILE A O 1
ATOM 567 N N . LYS A 1 75 ? 7.067 0.250 -16.038 1.00 87.44 75 LYS A N 1
ATOM 568 C CA . LYS A 1 75 ? 6.653 0.090 -17.436 1.00 87.44 75 LYS A CA 1
ATOM 569 C C . LYS A 1 75 ? 6.255 -1.368 -17.656 1.00 87.44 75 LYS A C 1
ATOM 571 O O . LYS A 1 75 ? 7.045 -2.252 -17.346 1.00 87.44 75 LYS A O 1
ATOM 576 N N . ILE A 1 76 ? 5.064 -1.593 -18.190 1.00 85.75 76 ILE A N 1
ATOM 577 C CA . ILE A 1 76 ? 4.567 -2.909 -18.587 1.00 85.75 76 ILE A CA 1
ATOM 578 C C . ILE A 1 76 ? 4.075 -2.851 -20.028 1.00 85.75 76 ILE A C 1
ATOM 580 O O . ILE A 1 76 ? 3.598 -1.811 -20.484 1.00 85.75 76 ILE A O 1
ATOM 584 N N . THR A 1 77 ? 4.169 -3.968 -20.732 1.00 89.94 77 THR A N 1
ATOM 585 C CA . THR A 1 77 ? 3.535 -4.119 -22.041 1.00 89.94 77 THR A CA 1
ATOM 586 C C . THR A 1 77 ? 2.108 -4.601 -21.822 1.00 89.94 77 THR A C 1
ATOM 588 O O . THR A 1 77 ? 1.879 -5.584 -21.117 1.00 89.94 77 THR A O 1
ATOM 591 N N . SER A 1 78 ? 1.134 -3.883 -22.373 1.00 87.81 78 SER A N 1
ATOM 592 C CA . SER A 1 78 ? -0.265 -4.291 -22.343 1.00 87.81 78 SER A CA 1
ATOM 59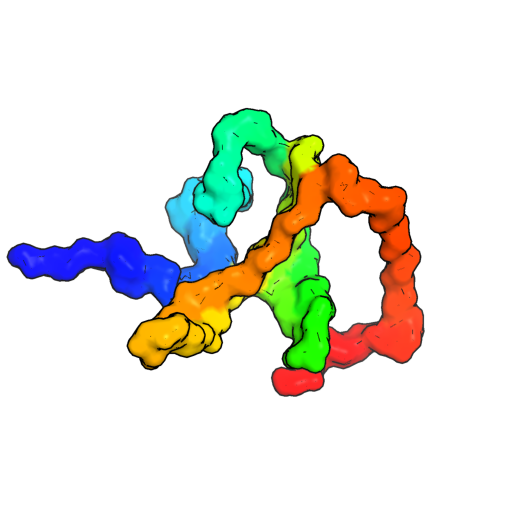3 C C . SER A 1 78 ? -0.484 -5.503 -23.260 1.00 87.81 78 SER A C 1
ATOM 595 O O . SER A 1 78 ? 0.311 -5.730 -24.174 1.00 87.81 78 SER A O 1
ATOM 597 N N . PRO A 1 79 ? -1.590 -6.252 -23.106 1.00 88.12 79 PRO A N 1
ATOM 598 C CA . PRO A 1 79 ? -1.936 -7.335 -24.032 1.00 88.12 79 PRO A CA 1
ATOM 599 C C . PRO A 1 79 ? -2.052 -6.891 -25.501 1.00 88.12 79 PRO A C 1
ATOM 601 O O . PRO A 1 79 ? -1.972 -7.719 -26.398 1.00 88.12 79 PRO A O 1
ATOM 604 N N . LYS A 1 80 ? -2.228 -5.585 -25.751 1.00 90.19 80 LYS A N 1
ATOM 605 C CA . LYS A 1 80 ? -2.293 -4.982 -27.090 1.00 90.19 80 LYS A CA 1
ATOM 606 C C . LYS A 1 80 ? -0.923 -4.534 -27.628 1.00 90.19 80 LYS A C 1
ATOM 608 O O . LYS A 1 80 ? -0.865 -3.924 -28.686 1.00 90.19 80 LYS A O 1
ATOM 613 N N . GLY A 1 81 ? 0.167 -4.791 -26.899 1.00 88.94 81 GLY A N 1
ATOM 614 C CA . GLY A 1 81 ? 1.530 -4.400 -27.281 1.00 88.94 81 GLY A CA 1
ATOM 615 C C . GLY A 1 81 ? 1.931 -2.975 -26.880 1.00 88.94 81 GLY A C 1
ATOM 616 O O . GLY A 1 81 ? 3.066 -2.568 -27.110 1.00 88.94 81 GLY A O 1
ATOM 617 N N . GLU A 1 82 ? 1.040 -2.212 -26.245 1.00 90.50 82 GLU A N 1
ATOM 618 C CA . GLU A 1 82 ? 1.323 -0.833 -25.838 1.00 90.50 82 GLU A CA 1
ATOM 619 C C . GLU A 1 82 ? 2.129 -0.784 -24.535 1.00 90.50 82 GLU A C 1
ATOM 621 O O . GLU A 1 82 ? 1.818 -1.472 -23.562 1.00 90.50 82 GLU A O 1
ATOM 626 N N . LEU A 1 83 ? 3.131 0.090 -24.475 1.00 86.94 83 LEU A N 1
ATOM 627 C CA . LEU A 1 83 ? 3.897 0.348 -23.256 1.00 86.94 83 LEU A CA 1
ATOM 628 C C . LEU A 1 83 ? 3.116 1.274 -22.316 1.00 86.94 83 LEU A C 1
ATOM 630 O O . LEU A 1 83 ? 3.022 2.481 -22.538 1.00 86.94 83 LEU A O 1
ATOM 634 N N . VAL A 1 84 ? 2.605 0.716 -21.221 1.00 88.56 84 VAL A N 1
ATOM 635 C CA . VAL A 1 84 ? 1.836 1.438 -20.202 1.00 88.56 84 VAL A CA 1
ATOM 636 C C . VAL A 1 84 ? 2.652 1.562 -18.922 1.00 88.56 84 VAL A C 1
ATOM 638 O O . VAL A 1 84 ? 3.422 0.678 -18.549 1.00 88.56 84 VAL A O 1
ATOM 641 N N . ARG A 1 85 ? 2.486 2.679 -18.212 1.00 85.38 85 ARG A N 1
ATOM 642 C CA . ARG A 1 85 ? 3.060 2.872 -16.880 1.00 85.38 85 ARG A CA 1
ATOM 643 C C . ARG A 1 85 ? 2.014 2.670 -15.801 1.00 85.38 85 ARG A C 1
ATOM 645 O O . ARG A 1 85 ? 1.022 3.393 -15.764 1.00 85.38 85 ARG A O 1
ATOM 652 N N . ILE A 1 86 ? 2.273 1.740 -14.889 1.00 87.62 86 ILE A N 1
ATOM 653 C CA . ILE A 1 86 ? 1.387 1.447 -13.759 1.00 87.62 86 ILE A CA 1
ATOM 654 C C . ILE A 1 86 ? 2.161 1.451 -12.447 1.00 87.62 86 ILE A C 1
ATOM 656 O O . ILE A 1 86 ? 3.356 1.185 -12.423 1.00 87.62 86 ILE A O 1
ATOM 660 N N . HIS A 1 87 ? 1.494 1.746 -11.336 1.00 90.88 87 HIS A N 1
ATOM 661 C CA . HIS A 1 87 ? 2.075 1.485 -10.018 1.00 90.88 87 HIS A CA 1
ATOM 662 C C . HIS A 1 87 ? 1.853 0.023 -9.646 1.00 90.88 87 HIS A C 1
ATOM 664 O O . HIS A 1 87 ? 0.767 -0.510 -9.882 1.00 90.88 87 HIS A O 1
ATOM 670 N N . TYR A 1 88 ? 2.857 -0.598 -9.029 1.00 91.94 88 TYR A N 1
ATOM 671 C CA . TYR A 1 88 ? 2.683 -1.907 -8.419 1.00 91.94 88 TYR A CA 1
ATOM 672 C C . TYR A 1 88 ? 1.796 -1.735 -7.186 1.00 91.94 88 TYR A C 1
ATOM 674 O O . TYR A 1 88 ? 2.130 -0.963 -6.281 1.00 91.94 88 TYR A O 1
ATOM 682 N N . LYS A 1 89 ? 0.648 -2.410 -7.175 1.00 94.00 89 LYS A N 1
ATOM 683 C CA . LYS A 1 89 ? -0.353 -2.299 -6.115 1.00 94.00 89 LYS A CA 1
ATOM 684 C C . LYS A 1 89 ? -0.661 -3.670 -5.540 1.00 94.00 89 LYS A C 1
ATOM 686 O O . LYS A 1 89 ? -0.832 -4.626 -6.288 1.00 94.00 89 LYS A O 1
ATOM 691 N N . VAL A 1 90 ? -0.791 -3.733 -4.222 1.00 95.06 90 VAL A N 1
ATOM 692 C CA . VAL A 1 90 ? -1.284 -4.913 -3.502 1.00 95.06 90 VAL A CA 1
ATOM 693 C C . VAL A 1 90 ? -2.418 -4.467 -2.595 1.00 95.06 90 VAL A C 1
ATOM 695 O O . VAL A 1 90 ? -2.353 -3.388 -2.009 1.00 95.06 90 VAL A O 1
ATOM 698 N N . LEU A 1 91 ? -3.459 -5.283 -2.488 1.00 96.00 91 LEU A N 1
ATOM 699 C CA . LEU A 1 91 ? -4.597 -5.045 -1.612 1.00 96.00 91 LEU A CA 1
ATOM 700 C C . LEU A 1 91 ? -4.999 -6.374 -0.985 1.00 96.00 91 LEU A C 1
ATOM 702 O O . LEU A 1 91 ? -5.280 -7.334 -1.698 1.00 96.00 91 LEU A O 1
ATOM 706 N N . ILE A 1 92 ? -5.022 -6.418 0.344 1.00 96.94 92 ILE A N 1
ATOM 707 C CA . ILE A 1 92 ? -5.366 -7.606 1.122 1.00 96.94 92 ILE A CA 1
ATOM 708 C C . ILE A 1 92 ? -6.468 -7.211 2.110 1.00 96.94 92 ILE A C 1
ATOM 710 O O . ILE A 1 92 ? -6.180 -6.492 3.073 1.00 96.94 92 ILE A O 1
ATOM 714 N N . PRO A 1 93 ? -7.727 -7.635 1.889 1.00 97.00 93 PRO A N 1
ATOM 715 C CA . PRO A 1 93 ? -8.809 -7.394 2.840 1.00 97.00 93 PRO A CA 1
ATOM 716 C C . PRO A 1 93 ? -8.470 -7.994 4.204 1.00 97.00 93 PRO A C 1
ATOM 718 O O . PRO A 1 93 ? -7.957 -9.113 4.259 1.00 97.00 93 PRO A O 1
ATOM 721 N N . LEU A 1 94 ? -8.797 -7.304 5.299 1.00 96.38 94 LEU A N 1
ATOM 722 C CA . LEU A 1 94 ? -8.516 -7.808 6.650 1.00 96.38 94 LEU A CA 1
ATOM 723 C C . LEU A 1 94 ? -9.195 -9.160 6.900 1.00 96.38 94 LEU A C 1
ATOM 725 O O . LEU A 1 94 ? -8.590 -10.049 7.486 1.00 96.38 94 LEU A O 1
ATOM 729 N N . SER A 1 95 ? -10.396 -9.365 6.349 1.00 96.38 95 SER A N 1
ATOM 730 C CA . SER A 1 95 ? -11.130 -10.638 6.415 1.00 96.38 95 SER A CA 1
ATOM 731 C C . SER A 1 95 ? -10.431 -11.815 5.720 1.00 96.38 95 SER A C 1
ATOM 733 O O . SER A 1 95 ? -10.826 -12.964 5.908 1.00 96.38 95 SER A O 1
ATOM 735 N N . LYS A 1 96 ? -9.406 -11.552 4.901 1.00 97.62 96 LYS A N 1
ATOM 736 C CA . LYS A 1 96 ? -8.593 -12.564 4.213 1.00 97.62 96 LYS A CA 1
ATOM 737 C C . LYS A 1 96 ? -7.228 -12.777 4.876 1.00 97.62 96 LYS A C 1
ATOM 739 O O . LYS A 1 96 ? -6.474 -13.638 4.426 1.00 97.62 96 LYS A O 1
ATOM 744 N N . ILE A 1 97 ? -6.899 -12.030 5.931 1.00 96.62 97 ILE A N 1
ATOM 745 C CA . ILE A 1 97 ? -5.646 -12.188 6.672 1.00 96.62 97 ILE A CA 1
ATOM 746 C C . ILE A 1 97 ? -5.860 -13.221 7.777 1.00 96.62 97 ILE A C 1
ATOM 748 O O . ILE A 1 97 ? -6.557 -12.965 8.752 1.00 96.62 97 ILE A O 1
ATOM 752 N N . LYS A 1 98 ? -5.237 -14.395 7.633 1.00 97.56 98 LYS A N 1
ATOM 753 C CA . LYS A 1 98 ? -5.278 -15.446 8.662 1.00 97.56 98 LYS A CA 1
ATOM 754 C C . LYS A 1 98 ? -4.294 -15.183 9.805 1.00 97.56 98 LYS A C 1
ATOM 756 O O . LYS A 1 98 ? -4.609 -15.445 10.959 1.00 97.56 98 LYS A O 1
ATOM 761 N N . CYS A 1 99 ? -3.093 -14.707 9.486 1.00 95.25 99 CYS A N 1
ATOM 762 C CA . CYS A 1 99 ? -2.049 -14.409 10.460 1.00 95.25 99 CYS A CA 1
ATOM 763 C C . CYS A 1 99 ? -1.117 -13.306 9.949 1.00 95.25 99 CYS A C 1
ATOM 765 O O . CYS A 1 99 ? -0.980 -13.099 8.741 1.00 95.25 99 CYS A O 1
ATOM 767 N N . VAL A 1 100 ? -0.471 -12.610 10.885 1.00 92.94 100 VAL A N 1
ATOM 768 C CA . VAL A 1 100 ? 0.592 -11.637 10.618 1.00 92.94 100 VAL A CA 1
ATOM 769 C C . VAL A 1 100 ? 1.785 -12.039 11.468 1.00 92.94 100 VAL A C 1
ATOM 771 O O . VAL A 1 100 ? 1.691 -12.057 12.691 1.00 92.94 100 VAL A O 1
ATOM 774 N N . ASN A 1 101 ? 2.895 -12.377 10.817 1.00 92.62 101 ASN A N 1
ATOM 775 C CA . ASN A 1 101 ? 4.115 -12.789 11.499 1.00 92.62 101 ASN A CA 1
ATOM 776 C C . ASN A 1 101 ? 5.136 -11.660 11.402 1.00 92.62 101 ASN A C 1
ATOM 778 O O . ASN A 1 101 ? 5.568 -11.304 10.304 1.00 92.62 101 ASN A O 1
ATOM 782 N N . GLN A 1 102 ? 5.518 -11.098 12.546 1.00 90.56 102 GLN A N 1
ATOM 783 C CA . GLN A 1 102 ? 6.651 -10.188 12.607 1.00 90.56 102 GLN A CA 1
ATOM 784 C C . GLN A 1 102 ? 7.934 -11.007 12.478 1.00 90.56 102 GLN A C 1
ATOM 786 O O . GLN A 1 102 ? 8.172 -11.928 13.253 1.00 90.56 102 GLN A O 1
ATOM 791 N N . SER A 1 103 ? 8.763 -10.667 11.498 1.00 84.31 103 SER A N 1
ATOM 792 C CA . SER A 1 103 ? 10.098 -11.239 11.358 1.00 84.31 103 SER A CA 1
ATOM 793 C C . SER A 1 103 ? 11.128 -10.127 11.440 1.00 84.31 103 SER A C 1
ATOM 795 O O . SER A 1 103 ? 11.105 -9.203 10.623 1.00 84.31 103 SER A O 1
ATOM 797 N N . GLU A 1 104 ? 12.058 -10.231 12.380 1.00 71.19 104 GLU A N 1
ATOM 798 C CA . GLU A 1 104 ? 13.289 -9.456 12.308 1.00 71.19 104 GLU A CA 1
ATOM 799 C C . GLU A 1 104 ? 14.189 -10.072 11.238 1.00 71.19 104 GLU A C 1
ATOM 801 O O . GLU A 1 104 ? 14.472 -11.272 11.245 1.00 71.19 104 GLU A O 1
ATOM 806 N N . ASN A 1 105 ? 14.650 -9.260 10.288 1.00 60.56 105 ASN A N 1
ATOM 807 C CA . ASN A 1 105 ? 15.632 -9.708 9.306 1.00 60.56 105 ASN A CA 1
ATOM 808 C C . ASN A 1 105 ? 17.040 -9.684 9.926 1.00 60.56 105 ASN A C 1
ATOM 810 O O . ASN A 1 105 ? 17.902 -8.913 9.514 1.00 60.56 105 ASN A O 1
ATOM 814 N N . VAL A 1 106 ? 17.271 -10.521 10.943 1.00 52.19 106 VAL A N 1
ATOM 815 C CA . VAL A 1 106 ? 18.547 -10.578 11.687 1.00 52.19 106 VAL A CA 1
ATOM 816 C C . VAL A 1 106 ? 19.695 -11.076 10.793 1.00 52.19 106 VAL A C 1
ATOM 818 O O . VAL A 1 106 ? 20.858 -10.769 11.030 1.00 52.19 106 VAL A O 1
ATOM 821 N N . LYS A 1 107 ? 19.383 -11.825 9.724 1.00 49.28 107 LYS A N 1
ATOM 822 C CA . LYS A 1 107 ? 20.382 -12.475 8.857 1.00 49.28 107 LYS A CA 1
ATOM 823 C C . LYS A 1 107 ? 20.784 -11.677 7.610 1.00 49.28 107 LYS A C 1
ATOM 825 O O . LYS A 1 107 ? 21.787 -12.030 6.994 1.00 49.28 107 LYS A O 1
ATOM 830 N N . ARG A 1 108 ? 20.051 -10.631 7.204 1.00 50.91 108 ARG A N 1
ATOM 831 C CA . ARG A 1 108 ? 20.418 -9.778 6.051 1.00 50.91 108 ARG A CA 1
ATOM 832 C C . ARG A 1 108 ? 19.989 -8.316 6.244 1.00 50.91 108 ARG A C 1
ATOM 834 O O . ARG A 1 108 ? 19.011 -7.884 5.633 1.00 50.91 108 ARG A O 1
ATOM 841 N N . PRO A 1 109 ? 20.766 -7.517 6.996 1.00 47.16 109 PRO A N 1
ATOM 842 C CA . PRO A 1 109 ? 20.503 -6.085 7.165 1.00 47.16 109 PRO A CA 1
ATOM 843 C C . PRO A 1 109 ? 20.715 -5.259 5.878 1.00 47.16 109 PRO A C 1
ATOM 845 O O . PRO A 1 109 ? 20.154 -4.179 5.736 1.00 47.16 109 PRO A O 1
ATOM 848 N N . LEU A 1 110 ? 21.527 -5.751 4.929 1.00 45.34 110 LEU A N 1
ATOM 849 C CA . LEU A 1 110 ? 22.160 -4.931 3.879 1.00 45.34 110 LEU A CA 1
ATOM 850 C C . LEU A 1 110 ? 21.622 -5.099 2.448 1.00 45.34 110 LEU A C 1
ATOM 852 O O . LEU A 1 110 ? 22.109 -4.434 1.539 1.00 45.34 110 LEU A O 1
ATOM 856 N N . GLN A 1 111 ? 20.578 -5.898 2.208 1.00 52.00 111 GLN A N 1
ATOM 857 C CA . GLN A 1 111 ? 19.964 -5.945 0.864 1.00 52.00 111 GLN A CA 1
ATOM 858 C C . GLN A 1 111 ? 19.130 -4.695 0.520 1.00 52.00 111 GLN A C 1
ATOM 860 O O . GLN A 1 111 ? 18.510 -4.634 -0.537 1.00 52.00 111 GLN A O 1
ATOM 865 N N . MET A 1 112 ? 19.141 -3.672 1.380 1.00 49.06 112 MET A N 1
ATOM 866 C CA . MET A 1 112 ? 18.490 -2.385 1.136 1.00 49.06 112 MET A CA 1
ATOM 867 C C . MET A 1 112 ? 19.226 -1.464 0.142 1.00 49.06 112 MET A C 1
ATOM 869 O O . MET A 1 112 ? 18.647 -0.439 -0.209 1.00 49.06 112 MET A O 1
ATOM 873 N N . LEU A 1 113 ? 20.453 -1.775 -0.317 1.00 40.34 113 LEU A N 1
ATOM 874 C CA . LEU A 1 113 ? 21.276 -0.798 -1.063 1.00 40.34 113 LEU A CA 1
ATOM 875 C C . LEU A 1 113 ? 22.073 -1.289 -2.288 1.00 40.34 113 LEU A C 1
ATOM 877 O O . LEU A 1 113 ? 22.832 -0.495 -2.833 1.00 40.34 113 LEU A O 1
ATOM 881 N N . ALA A 1 114 ? 21.912 -2.520 -2.776 1.00 36.72 114 ALA A N 1
ATOM 882 C CA . ALA A 1 114 ? 22.677 -2.958 -3.951 1.00 36.72 114 ALA A CA 1
ATOM 883 C C . ALA A 1 114 ? 21.841 -3.766 -4.945 1.00 36.72 114 ALA A C 1
ATOM 885 O O . ALA A 1 114 ? 21.723 -4.987 -4.833 1.00 36.72 114 ALA A O 1
ATOM 886 N N . THR A 1 115 ? 21.284 -3.078 -5.940 1.00 37.41 115 THR A N 1
ATOM 887 C CA . THR A 1 115 ? 21.319 -3.507 -7.347 1.00 37.41 115 THR A CA 1
ATOM 888 C C . THR A 1 115 ? 21.226 -2.275 -8.236 1.00 37.41 115 THR A C 1
ATOM 890 O O . THR A 1 115 ? 20.387 -1.398 -7.924 1.00 37.41 115 THR A O 1
#

Organism: Quillaja saponaria (NCBI:txid32244)

InterPro domains:
  IPR004182 GRAM domain [PF02893] (28-105)
  IPR004182 GRAM domain [SM00568] (27-104)
  IPR011993 PH-like domain superfamily [G3DSA:2.30.29.30] (24-112)
  IPR037848 GEM-like protein [PTHR31969] (1-111)

Secondary structure (DSSP, 8-state):
----HHHHGGGT--HHHHHHHHTSHHHHHHHHHT-SSPPEEEEEEEEEEETTEEEEEEEEEESSEEEEEEEEEEEEE-TTS-EEEEEEEEEEEGGG---------TT-TTTTS--

pLDDT: mean 82.37, std 18.6, range [36.72, 97.62]

Radius of gyration: 16.42 Å; chains: 1; bounding box: 39×40×41 Å

Sequence (115 aa):
MGPKITETVKGKLSLRARIIQLGGVERVFKQLFSVAREKLLKASQCYLSTTSGPIAGLLFISTDKVAFCSERSIKITSPKGELVRIHYKVLIPLSKIKCVNQSENVKRPLQMLAT

Foldseek 3Di:
DDPDPVVVPVQWAFLVNVCVVQVHDQSSVCVVVVDDPKAWDDKDWDWDQDPVGTFTWIWTDIPWWIKTWGRGWDWDQDPVRDTGTDIDMDIGTPVRDPDDDDDDPPPPPDSPDDD